Protein AF-A0A7V7AA89-F1 (afdb_monomer_lite)

Sequence (65 aa):
MTREDQVKFDKFVEDKIKEIDSTMALEGMPLSSEFKETLRKCFYGITTTEIERKKIIEKYKKKYG

Radius of gyration: 14.45 Å; chains: 1; bounding box: 33×26×38 Å

Foldseek 3Di:
DDPVVVVVLVVVLVVVLVVVQVVCVVVVGGDDPVVSVVSVCCSVVVDHPVVVVVVVVVVVVVVPD

p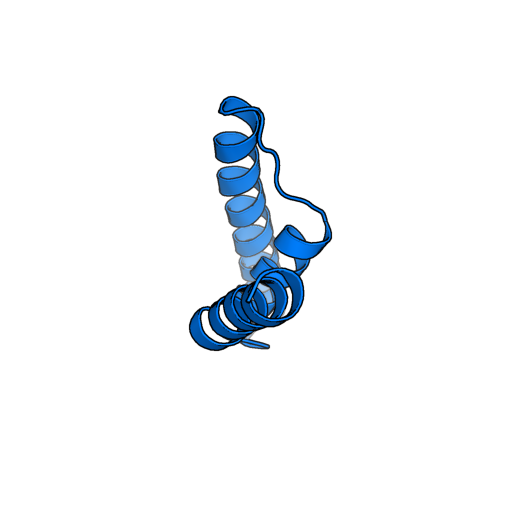LDDT: mean 94.93, std 4.99, range [70.56, 98.44]

Secondary structure (DSSP, 8-state):
--HHHHHHHHHHHHHHHHHHHHHHHHTT-PPPHHHHHHHHHHHTTSS-HHHHHHHHHHHHHHHH-

Structure (mmCIF, N/CA/C/O backbone):
data_AF-A0A7V7AA89-F1
#
_entry.id   AF-A0A7V7AA89-F1
#
loop_
_atom_site.group_PDB
_atom_site.id
_atom_site.type_symbol
_atom_site.label_atom_id
_atom_site.label_alt_id
_atom_site.label_comp_id
_atom_site.label_asym_id
_atom_site.label_entity_id
_atom_site.label_seq_id
_atom_site.pdbx_PDB_ins_code
_atom_site.Cartn_x
_atom_site.Cartn_y
_atom_site.Cartn_z
_atom_site.occupancy
_atom_site.B_iso_or_equiv
_atom_site.auth_seq_id
_atom_site.auth_comp_id
_atom_site.auth_asym_id
_atom_site.auth_atom_id
_atom_site.pdbx_PDB_model_num
ATOM 1 N N . MET A 1 1 ? 5.725 -11.774 -19.918 1.00 73.88 1 MET A N 1
ATOM 2 C CA . MET A 1 1 ? 6.406 -10.697 -19.175 1.00 73.88 1 MET A CA 1
ATOM 3 C C . MET A 1 1 ? 7.881 -11.031 -19.133 1.00 73.88 1 MET A C 1
ATOM 5 O O . MET A 1 1 ? 8.212 -12.157 -18.771 1.00 73.88 1 MET A O 1
ATOM 9 N N . THR A 1 2 ? 8.744 -10.131 -19.596 1.00 92.50 2 THR A N 1
ATOM 10 C CA . THR A 1 2 ? 10.193 -10.361 -19.545 1.00 92.50 2 THR A CA 1
ATOM 11 C C . THR A 1 2 ? 10.728 -10.073 -18.140 1.00 92.50 2 THR A C 1
ATOM 13 O O . THR A 1 2 ? 10.065 -9.426 -17.327 1.00 92.50 2 THR A O 1
ATOM 16 N N . ARG A 1 3 ? 11.948 -10.533 -17.839 1.00 90.06 3 ARG A N 1
ATOM 17 C CA . ARG A 1 3 ? 12.633 -10.195 -16.580 1.00 90.06 3 ARG A CA 1
ATOM 18 C C . ARG A 1 3 ? 12.816 -8.681 -16.420 1.00 90.06 3 ARG A C 1
ATOM 20 O O . ARG A 1 3 ? 12.725 -8.172 -15.310 1.00 90.06 3 ARG A O 1
ATOM 27 N N . GLU A 1 4 ? 13.056 -7.971 -17.518 1.00 93.94 4 GLU A N 1
ATOM 28 C CA . GLU A 1 4 ? 13.201 -6.513 -17.517 1.00 93.94 4 GLU A CA 1
ATOM 29 C C . GLU A 1 4 ? 11.882 -5.808 -17.189 1.00 93.94 4 GLU A C 1
ATOM 31 O O . GLU A 1 4 ? 11.881 -4.836 -16.433 1.00 93.94 4 GLU A O 1
ATOM 36 N N . ASP A 1 5 ? 10.761 -6.320 -17.702 1.00 94.94 5 ASP A N 1
ATOM 37 C CA . ASP A 1 5 ? 9.431 -5.785 -17.395 1.00 94.94 5 ASP A CA 1
ATOM 38 C C . ASP A 1 5 ? 9.087 -5.961 -15.914 1.00 94.94 5 ASP A C 1
ATOM 40 O O . ASP A 1 5 ? 8.568 -5.034 -15.297 1.00 94.94 5 ASP A O 1
ATOM 44 N N . GLN A 1 6 ? 9.434 -7.112 -15.324 1.00 93.31 6 GLN A N 1
ATOM 45 C CA . GLN A 1 6 ? 9.236 -7.354 -13.893 1.00 93.31 6 GLN A CA 1
ATOM 46 C C . GLN A 1 6 ? 10.028 -6.354 -13.043 1.00 93.31 6 GLN A C 1
ATOM 48 O O . GLN A 1 6 ? 9.464 -5.723 -12.158 1.00 93.31 6 GLN A O 1
ATOM 53 N N . VAL A 1 7 ? 11.314 -6.146 -13.346 1.00 96.06 7 VAL A N 1
ATOM 54 C CA . VAL A 1 7 ? 12.163 -5.198 -12.600 1.00 96.06 7 VAL A CA 1
ATOM 55 C C . VAL A 1 7 ? 11.639 -3.763 -12.716 1.00 96.06 7 VAL A C 1
ATOM 57 O O . VAL A 1 7 ? 11.652 -3.013 -11.738 1.00 96.06 7 VAL A O 1
ATOM 60 N N . LYS A 1 8 ? 11.153 -3.365 -13.900 1.00 97.50 8 LYS A N 1
ATOM 61 C CA . LYS A 1 8 ? 10.516 -2.053 -14.096 1.00 97.50 8 LYS A CA 1
ATOM 62 C C . LYS A 1 8 ? 9.240 -1.921 -13.269 1.00 97.50 8 LYS A C 1
ATOM 64 O O . LYS A 1 8 ? 9.026 -0.871 -12.666 1.00 97.50 8 LYS A O 1
ATOM 69 N N . PHE A 1 9 ? 8.419 -2.967 -13.233 1.00 96.94 9 PHE A N 1
ATOM 70 C CA . PHE A 1 9 ? 7.194 -2.987 -12.444 1.00 96.94 9 PHE A CA 1
ATOM 71 C C . PHE A 1 9 ? 7.481 -2.916 -10.939 1.00 96.94 9 PHE A C 1
ATOM 73 O O . PHE A 1 9 ? 6.898 -2.079 -10.258 1.00 96.94 9 PHE A O 1
ATOM 80 N N . ASP A 1 10 ? 8.433 -3.700 -10.432 1.00 97.19 10 ASP A N 1
ATOM 81 C CA . ASP A 1 10 ? 8.824 -3.688 -9.015 1.00 97.19 10 ASP A CA 1
ATOM 82 C C . ASP A 1 10 ? 9.294 -2.296 -8.579 1.00 97.19 10 ASP A C 1
ATOM 84 O O . ASP A 1 10 ? 8.870 -1.772 -7.548 1.00 97.19 10 ASP A O 1
ATOM 88 N N . LYS A 1 11 ? 10.117 -1.646 -9.411 1.00 98.00 11 LYS A N 1
ATOM 89 C CA . LYS A 1 11 ? 10.553 -0.270 -9.162 1.00 98.00 11 LYS A CA 1
ATOM 90 C C . LYS A 1 11 ? 9.375 0.705 -9.143 1.00 98.00 11 LYS A C 1
ATOM 92 O O . LYS A 1 11 ? 9.296 1.539 -8.247 1.00 98.00 11 LYS A O 1
ATOM 97 N N . PHE A 1 12 ? 8.458 0.591 -10.104 1.00 98.12 12 PHE A N 1
ATOM 98 C CA . PHE A 1 12 ? 7.251 1.416 -10.148 1.00 98.12 12 PHE A CA 1
ATOM 99 C C . PHE A 1 12 ? 6.410 1.274 -8.870 1.00 98.12 12 PHE A C 1
ATOM 101 O O . PHE A 1 12 ? 5.944 2.279 -8.332 1.00 98.12 12 PHE A O 1
ATOM 108 N N . VAL A 1 13 ? 6.244 0.048 -8.364 1.00 98.00 13 VAL A N 1
ATOM 109 C CA . VAL A 1 13 ? 5.497 -0.221 -7.128 1.00 98.00 13 VAL A CA 1
ATOM 110 C C . VAL A 1 13 ? 6.161 0.448 -5.924 1.00 98.00 13 VAL A C 1
ATOM 112 O O . VAL A 1 13 ? 5.485 1.163 -5.182 1.00 98.00 13 VAL A O 1
ATOM 115 N N . GLU A 1 14 ? 7.473 0.281 -5.741 1.00 98.31 14 GLU A N 1
ATOM 116 C CA . GLU A 1 14 ? 8.178 0.902 -4.611 1.00 98.31 14 GLU A CA 1
ATOM 117 C C . GLU A 1 14 ? 8.196 2.433 -4.701 1.00 98.31 14 GLU A C 1
ATOM 119 O O . GLU A 1 14 ? 7.984 3.104 -3.688 1.00 98.31 14 GLU A O 1
ATOM 124 N N . ASP A 1 15 ? 8.376 2.998 -5.898 1.00 98.44 15 ASP A 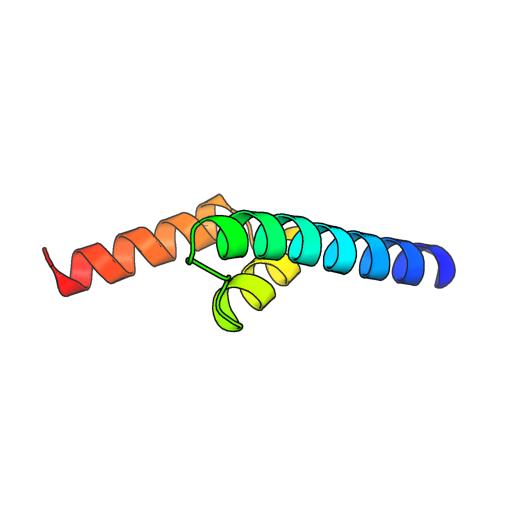N 1
ATOM 125 C CA . ASP A 1 15 ? 8.325 4.448 -6.109 1.00 98.44 15 ASP A CA 1
ATOM 126 C C . ASP A 1 15 ? 6.936 5.003 -5.744 1.00 98.44 15 ASP A C 1
ATOM 128 O O . ASP A 1 15 ? 6.838 6.028 -5.064 1.00 98.44 15 ASP A O 1
ATOM 132 N N . LYS A 1 16 ? 5.856 4.290 -6.099 1.00 98.19 16 LYS A N 1
ATOM 133 C CA . LYS A 1 16 ? 4.490 4.677 -5.721 1.00 98.19 16 LYS A CA 1
ATOM 134 C C . LYS A 1 16 ? 4.219 4.569 -4.230 1.00 98.19 16 LYS A C 1
ATOM 136 O O . LYS A 1 16 ? 3.612 5.472 -3.658 1.00 98.19 16 LYS A O 1
ATOM 141 N N . ILE A 1 17 ? 4.682 3.508 -3.576 1.00 97.94 17 ILE A N 1
ATOM 142 C CA . ILE A 1 17 ? 4.535 3.371 -2.122 1.00 97.94 17 ILE A CA 1
ATOM 143 C C . ILE A 1 17 ? 5.313 4.474 -1.402 1.00 97.94 17 ILE A C 1
ATOM 145 O O . ILE A 1 17 ? 4.804 5.047 -0.440 1.00 97.94 17 ILE A O 1
ATOM 149 N N . LYS A 1 18 ? 6.515 4.811 -1.880 1.00 98.06 18 LYS A N 1
ATOM 150 C CA . LYS A 1 18 ? 7.329 5.896 -1.327 1.00 98.06 18 LYS A CA 1
ATOM 151 C C . LYS A 1 18 ? 6.668 7.262 -1.499 1.00 98.06 18 LYS A C 1
ATOM 153 O O . LYS A 1 18 ? 6.722 8.064 -0.570 1.00 98.06 18 LYS A O 1
ATOM 158 N N . GLU A 1 19 ? 6.058 7.529 -2.653 1.00 98.19 19 GLU A N 1
ATOM 159 C CA . GLU A 1 19 ? 5.298 8.760 -2.906 1.00 98.19 19 GLU A CA 1
ATOM 160 C C . GLU A 1 19 ? 4.174 8.919 -1.871 1.00 98.19 19 GLU A C 1
AT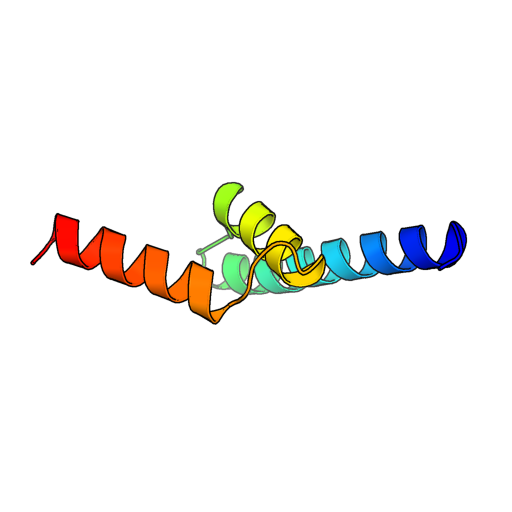OM 162 O O . GLU A 1 19 ? 4.135 9.920 -1.158 1.00 98.19 19 GLU A O 1
ATOM 167 N N . ILE A 1 20 ? 3.343 7.883 -1.704 1.00 96.44 20 ILE A N 1
ATOM 168 C CA . ILE A 1 20 ? 2.238 7.881 -0.734 1.00 96.44 20 ILE A CA 1
ATOM 169 C C . ILE A 1 20 ? 2.768 8.048 0.697 1.00 96.44 20 ILE A C 1
ATOM 171 O O . ILE A 1 20 ? 2.265 8.882 1.444 1.00 96.44 20 ILE A O 1
ATOM 175 N N . ASP A 1 21 ? 3.789 7.280 1.085 1.00 98.12 21 ASP A N 1
ATOM 176 C CA . ASP A 1 21 ? 4.389 7.352 2.422 1.00 98.12 21 ASP A CA 1
ATOM 177 C C . ASP A 1 21 ? 4.957 8.740 2.726 1.00 98.12 21 ASP A C 1
ATOM 179 O O . ASP A 1 21 ? 4.768 9.251 3.825 1.00 98.12 21 ASP A O 1
ATOM 183 N N . SER A 1 22 ? 5.598 9.375 1.741 1.00 97.81 22 SER A N 1
ATOM 184 C CA . SER A 1 22 ? 6.150 10.724 1.886 1.00 97.81 22 SER A CA 1
ATOM 185 C C . SER A 1 22 ? 5.039 11.750 2.100 1.00 97.81 22 SER A C 1
ATOM 187 O O . SER A 1 22 ? 5.144 12.571 3.007 1.00 97.81 22 SER A O 1
ATOM 189 N N . THR A 1 23 ? 3.951 11.679 1.324 1.00 97.81 23 THR A N 1
ATOM 190 C CA . THR A 1 23 ? 2.777 12.547 1.511 1.00 97.81 23 THR A CA 1
ATOM 191 C C . THR A 1 23 ? 2.155 12.354 2.890 1.00 97.81 23 THR A C 1
ATOM 193 O O . THR A 1 23 ? 1.882 13.321 3.590 1.00 97.81 23 THR A O 1
ATOM 196 N N . MET A 1 24 ? 1.979 11.106 3.314 1.00 97.12 24 MET A N 1
ATOM 197 C CA . MET A 1 24 ? 1.397 10.784 4.613 1.00 97.12 24 MET A CA 1
ATOM 198 C C . MET A 1 24 ? 2.305 11.218 5.779 1.00 97.12 24 MET A C 1
ATOM 200 O O . MET A 1 24 ? 1.820 11.676 6.812 1.00 97.12 24 MET A O 1
ATOM 204 N N . ALA A 1 25 ? 3.627 11.133 5.612 1.00 97.75 25 ALA A N 1
ATOM 205 C CA . ALA A 1 25 ? 4.602 11.591 6.597 1.00 97.75 25 ALA A CA 1
ATOM 206 C C . ALA A 1 25 ? 4.609 13.118 6.774 1.00 97.75 25 ALA A C 1
ATOM 208 O O . ALA A 1 25 ? 4.838 13.579 7.892 1.00 97.75 25 ALA A O 1
ATOM 209 N N . LEU A 1 26 ? 4.328 13.897 5.718 1.00 97.75 26 LEU A N 1
ATOM 210 C CA . LEU A 1 26 ? 4.164 15.356 5.829 1.00 97.75 26 LEU A CA 1
ATOM 211 C C . LEU A 1 26 ? 3.011 15.729 6.768 1.00 97.75 26 LEU A C 1
ATOM 213 O O . LEU A 1 26 ? 3.121 16.691 7.520 1.00 97.75 26 LEU A O 1
ATOM 217 N N . GLU A 1 27 ? 1.959 14.912 6.790 1.00 96.56 27 GLU A N 1
ATOM 218 C CA . GLU A 1 27 ? 0.820 15.041 7.706 1.00 96.56 27 GLU A CA 1
ATOM 219 C C . GLU A 1 27 ? 1.085 14.406 9.089 1.00 96.56 27 GLU A C 1
ATOM 221 O O . GLU A 1 27 ? 0.172 14.236 9.895 1.00 96.56 27 GLU A O 1
ATOM 226 N N . GLY A 1 28 ? 2.328 13.997 9.377 1.00 97.06 28 GLY A N 1
ATOM 227 C CA . GLY A 1 28 ? 2.702 13.332 10.629 1.00 97.06 28 GLY A CA 1
ATOM 228 C C . GLY A 1 28 ? 2.177 11.898 10.767 1.00 97.06 28 GLY A C 1
ATOM 229 O O . GLY A 1 28 ? 2.178 11.347 11.868 1.00 97.06 28 GLY A O 1
ATOM 230 N N . MET A 1 29 ? 1.735 11.277 9.669 1.00 96.50 29 MET A N 1
ATOM 231 C CA . MET A 1 29 ? 1.080 9.964 9.648 1.00 96.50 29 MET A CA 1
ATOM 232 C C . MET A 1 29 ? 1.758 8.973 8.683 1.00 96.50 29 MET A C 1
ATOM 234 O O . MET A 1 29 ? 1.085 8.437 7.807 1.00 96.50 29 MET A O 1
ATOM 238 N N . PRO A 1 30 ? 3.067 8.684 8.805 1.00 97.00 30 PRO A N 1
ATOM 239 C CA . PRO A 1 30 ? 3.749 7.765 7.890 1.00 97.00 30 PRO A CA 1
ATOM 240 C C . PRO A 1 30 ? 3.081 6.380 7.856 1.00 97.00 30 PRO A C 1
ATOM 242 O O . PRO A 1 30 ? 2.522 5.906 8.851 1.00 97.00 30 PRO A O 1
ATOM 245 N N . LEU A 1 31 ? 3.164 5.696 6.714 1.00 96.25 31 LEU A N 1
ATOM 246 C CA . LEU A 1 31 ? 2.581 4.369 6.562 1.00 96.25 31 LEU A CA 1
ATOM 247 C C . LEU A 1 31 ? 3.347 3.340 7.399 1.00 96.25 31 LEU A C 1
ATOM 249 O O . LEU A 1 31 ? 4.579 3.248 7.355 1.00 96.25 31 LEU A O 1
ATOM 253 N N . SER A 1 32 ? 2.604 2.484 8.101 1.00 96.06 32 SER A N 1
ATOM 254 C CA . SER A 1 32 ? 3.186 1.324 8.776 1.00 96.06 32 SER A CA 1
ATOM 255 C C . SER A 1 32 ? 3.740 0.312 7.765 1.00 96.06 32 SER A C 1
ATOM 257 O O . SER A 1 32 ? 3.313 0.248 6.609 1.00 96.06 32 SER A O 1
ATOM 259 N N . SER A 1 33 ? 4.672 -0.531 8.213 1.00 96.00 33 SER A N 1
ATOM 260 C CA . SER A 1 33 ? 5.204 -1.637 7.405 1.00 96.00 33 SER A CA 1
ATOM 261 C C . SER A 1 33 ? 4.103 -2.583 6.909 1.00 96.00 33 SER A C 1
ATOM 263 O O . SER A 1 33 ? 4.144 -3.017 5.761 1.00 96.00 33 SER A O 1
ATOM 265 N N . GLU A 1 34 ? 3.087 -2.842 7.737 1.00 95.06 34 GLU A N 1
ATOM 266 C CA . GLU A 1 34 ? 1.916 -3.658 7.388 1.00 95.06 34 GLU A CA 1
ATOM 267 C C . GLU A 1 34 ? 1.103 -3.040 6.239 1.00 95.06 34 GLU A C 1
ATOM 269 O O . GLU A 1 34 ? 0.714 -3.741 5.300 1.00 95.06 34 GLU A O 1
ATOM 274 N N . PHE A 1 35 ? 0.883 -1.721 6.260 1.00 94.88 35 PHE A N 1
ATOM 275 C CA . PHE A 1 35 ? 0.167 -1.039 5.181 1.00 94.88 35 PHE A CA 1
ATOM 276 C C . PHE A 1 35 ? 0.983 -0.982 3.890 1.00 94.88 35 PHE A C 1
ATOM 278 O O . PHE A 1 35 ? 0.426 -1.229 2.822 1.00 94.88 35 PHE A O 1
ATOM 285 N N . LYS A 1 36 ? 2.298 -0.746 3.972 1.00 97.19 36 LYS A N 1
ATOM 286 C CA . LYS A 1 36 ? 3.194 -0.810 2.803 1.00 97.19 36 LYS A CA 1
ATOM 287 C C . LYS A 1 36 ? 3.139 -2.187 2.140 1.00 97.19 36 LYS A C 1
ATOM 289 O O . LYS A 1 36 ? 2.992 -2.285 0.927 1.00 97.19 36 LYS A O 1
ATOM 294 N N . GLU A 1 37 ? 3.169 -3.249 2.939 1.00 97.25 37 GLU A N 1
ATOM 295 C CA . GLU A 1 37 ? 3.055 -4.622 2.445 1.00 97.25 37 GLU A CA 1
ATOM 296 C C . GLU A 1 37 ? 1.686 -4.919 1.819 1.00 97.25 37 GLU A C 1
ATOM 298 O O . GLU A 1 37 ? 1.584 -5.589 0.791 1.00 97.25 37 GLU A O 1
ATOM 303 N N . THR A 1 38 ? 0.619 -4.379 2.405 1.00 96.56 38 THR A N 1
ATOM 304 C CA . THR A 1 38 ? -0.735 -4.494 1.852 1.00 96.56 38 THR A CA 1
ATOM 305 C C . THR A 1 38 ? -0.836 -3.808 0.489 1.00 96.56 38 THR A C 1
ATOM 307 O O . THR A 1 38 ? -1.377 -4.390 -0.449 1.00 96.56 38 THR A O 1
ATOM 310 N N . LEU A 1 39 ? -0.249 -2.615 0.342 1.00 96.44 39 LEU A N 1
ATOM 311 C CA . LEU A 1 39 ? -0.189 -1.903 -0.936 1.00 96.44 39 LEU A CA 1
ATOM 312 C C . LEU A 1 39 ? 0.562 -2.710 -1.999 1.00 96.44 39 LEU A C 1
ATOM 314 O O . LEU A 1 39 ? 0.048 -2.841 -3.109 1.00 96.44 39 LEU A O 1
ATOM 318 N N . ARG A 1 40 ? 1.711 -3.321 -1.666 1.00 97.56 40 ARG A N 1
ATOM 319 C CA . ARG A 1 40 ? 2.419 -4.225 -2.595 1.00 97.56 40 ARG A CA 1
ATOM 320 C C . ARG A 1 40 ? 1.502 -5.334 -3.082 1.00 97.56 40 ARG A C 1
ATOM 322 O O . ARG A 1 40 ? 1.344 -5.517 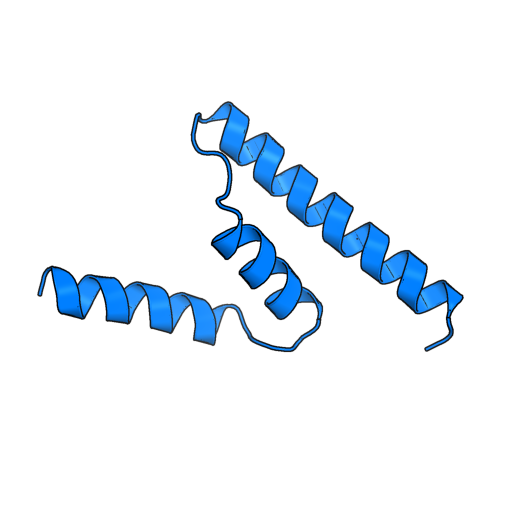-4.284 1.00 97.56 40 ARG A O 1
ATOM 329 N N . LYS A 1 41 ? 0.843 -6.043 -2.161 1.00 97.31 41 LYS A N 1
ATOM 330 C CA . LYS A 1 41 ? -0.082 -7.133 -2.507 1.00 97.31 41 LYS A CA 1
ATOM 331 C C . LYS A 1 41 ? -1.211 -6.666 -3.424 1.00 97.31 41 LYS A C 1
ATOM 333 O O . LYS A 1 41 ? -1.578 -7.413 -4.328 1.00 97.31 41 LYS A O 1
ATOM 338 N N . CYS A 1 42 ? -1.727 -5.451 -3.231 1.00 96.62 42 CYS A N 1
ATOM 339 C CA . CYS A 1 42 ? -2.702 -4.854 -4.143 1.00 96.62 42 CYS A CA 1
ATOM 340 C C . CYS A 1 42 ? -2.111 -4.622 -5.543 1.00 96.62 42 CYS A C 1
ATOM 342 O O . CYS A 1 42 ? -2.731 -5.010 -6.529 1.00 96.62 42 CYS A O 1
ATOM 344 N N . PHE A 1 43 ? -0.911 -4.039 -5.649 1.00 95.94 43 PHE A N 1
ATOM 345 C CA . PHE A 1 43 ? -0.256 -3.804 -6.943 1.00 95.94 43 PHE A CA 1
ATOM 346 C C . PHE A 1 43 ? 0.061 -5.104 -7.695 1.00 95.94 43 PHE A C 1
ATOM 348 O O . PHE A 1 43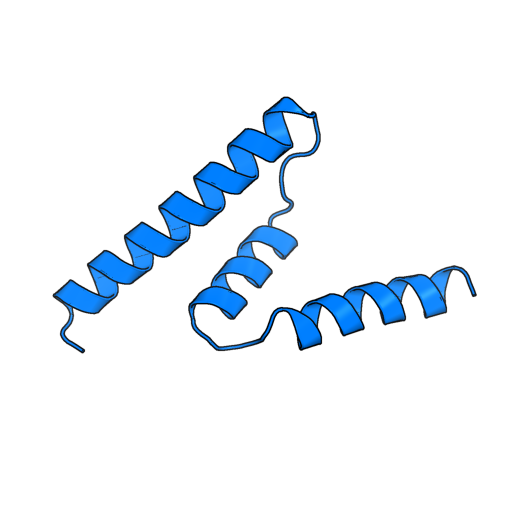 ? -0.167 -5.177 -8.899 1.00 95.94 43 PHE A O 1
ATOM 355 N N . TYR A 1 44 ? 0.525 -6.144 -6.998 1.00 95.38 44 TYR A N 1
ATOM 356 C CA . TYR A 1 44 ? 0.795 -7.463 -7.589 1.00 95.38 44 TYR A CA 1
ATOM 357 C C . TYR A 1 44 ? -0.472 -8.290 -7.871 1.00 95.38 44 TYR A C 1
ATOM 359 O O . TYR A 1 44 ? -0.367 -9.420 -8.345 1.00 95.38 44 TYR A O 1
ATOM 367 N N . GLY A 1 45 ? -1.666 -7.774 -7.562 1.00 95.50 45 GLY A N 1
ATOM 368 C CA . GLY A 1 45 ? -2.929 -8.487 -7.771 1.00 95.50 45 GLY A CA 1
ATOM 369 C C . GLY A 1 45 ? -3.142 -9.687 -6.839 1.00 95.50 45 GLY A C 1
ATOM 370 O O . GLY A 1 45 ? -3.996 -10.527 -7.108 1.00 95.50 45 GLY A O 1
ATOM 371 N N . ILE A 1 46 ? -2.388 -9.778 -5.738 1.00 97.38 46 ILE A N 1
ATOM 372 C CA . ILE A 1 46 ? -2.550 -10.811 -4.698 1.00 97.38 46 ILE A CA 1
ATOM 373 C C . ILE A 1 46 ? -3.833 -10.558 -3.889 1.00 97.38 46 ILE A C 1
ATOM 375 O O . ILE A 1 46 ? -4.465 -11.488 -3.392 1.00 97.38 46 ILE A O 1
ATOM 379 N N . THR A 1 47 ? -4.214 -9.290 -3.744 1.00 97.12 47 THR A N 1
ATOM 380 C CA . THR A 1 47 ? -5.456 -8.855 -3.098 1.00 97.12 47 THR A CA 1
ATOM 381 C C . THR A 1 47 ? -6.016 -7.625 -3.812 1.00 97.12 47 THR A C 1
ATOM 383 O O . THR A 1 47 ? -5.391 -7.093 -4.728 1.00 97.12 47 THR A O 1
ATOM 386 N N . THR A 1 48 ? -7.195 -7.164 -3.401 1.00 96.38 48 THR A N 1
ATOM 387 C CA . THR A 1 48 ? -7.838 -5.969 -3.956 1.00 96.38 48 THR A CA 1
ATOM 388 C C . THR A 1 48 ? -8.115 -4.941 -2.869 1.00 96.38 48 THR A C 1
ATOM 390 O O . THR A 1 48 ? -8.285 -5.272 -1.692 1.00 96.38 48 THR A O 1
ATOM 393 N N . THR A 1 49 ? -8.241 -3.678 -3.275 1.00 93.56 49 THR A N 1
ATOM 394 C CA . THR A 1 49 ? -8.629 -2.578 -2.382 1.00 93.56 49 THR A CA 1
ATOM 395 C C . THR A 1 49 ? -9.930 -2.873 -1.636 1.00 93.56 49 THR A C 1
ATOM 397 O O . THR A 1 49 ? -10.049 -2.554 -0.456 1.00 93.56 49 THR A O 1
ATOM 400 N N . GLU A 1 50 ? -10.904 -3.509 -2.289 1.00 96.50 50 GLU A N 1
ATOM 401 C CA . GLU A 1 50 ? -12.195 -3.855 -1.684 1.00 96.50 50 GLU A CA 1
ATOM 402 C C . GLU A 1 50 ? -12.048 -4.889 -0.563 1.00 96.50 50 GLU A C 1
ATOM 404 O O . GLU A 1 50 ? -12.625 -4.716 0.515 1.00 96.50 50 GLU A O 1
ATOM 409 N N . ILE A 1 51 ? -11.240 -5.930 -0.796 1.00 96.69 51 ILE A N 1
ATOM 410 C CA . ILE A 1 51 ? -10.970 -6.986 0.185 1.00 96.69 51 ILE A CA 1
ATOM 411 C C . ILE A 1 51 ? -10.261 -6.398 1.406 1.00 96.69 51 ILE A C 1
ATOM 413 O O . ILE A 1 51 ? -10.701 -6.610 2.538 1.00 96.69 51 ILE A O 1
ATOM 417 N N . GLU A 1 52 ? -9.191 -5.630 1.198 1.00 96.00 52 GLU A N 1
ATOM 418 C CA . GLU A 1 52 ? -8.416 -5.055 2.304 1.00 96.00 52 GLU A CA 1
ATOM 419 C C . GLU A 1 52 ? -9.217 -4.000 3.076 1.00 96.00 52 GLU A C 1
ATOM 421 O O . GLU A 1 52 ? -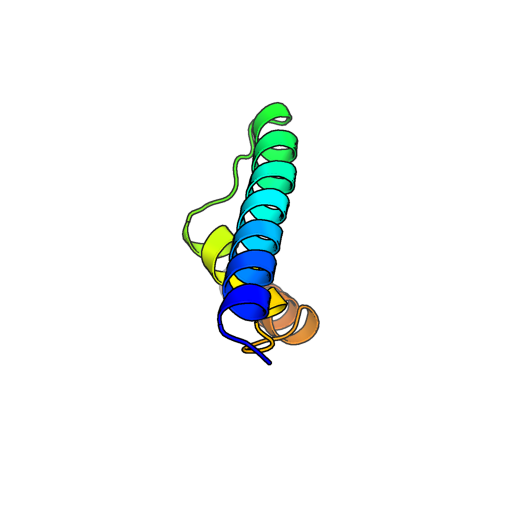9.223 -3.996 4.310 1.00 96.00 52 GLU A O 1
ATOM 426 N N . ARG A 1 53 ? -10.002 -3.169 2.379 1.00 95.12 53 ARG A N 1
ATOM 427 C CA . ARG A 1 53 ? -10.921 -2.218 3.018 1.00 95.12 53 ARG A CA 1
ATOM 428 C C . ARG A 1 53 ? -11.951 -2.931 3.890 1.00 95.12 53 ARG A C 1
ATOM 430 O O . ARG A 1 53 ? -12.216 -2.482 5.007 1.00 95.12 53 ARG A O 1
ATOM 437 N N . LYS A 1 54 ? -12.520 -4.043 3.415 1.00 96.56 54 LYS A N 1
ATOM 438 C CA . LYS A 1 54 ? -13.484 -4.837 4.187 1.00 96.56 54 LYS A CA 1
ATOM 439 C C . LYS A 1 54 ? -12.859 -5.381 5.475 1.00 96.56 54 LYS A C 1
ATOM 441 O O . LYS A 1 54 ? -13.465 -5.225 6.532 1.00 96.56 54 LYS A O 1
ATOM 446 N N . LYS A 1 55 ? -11.632 -5.916 5.419 1.00 94.50 55 LYS A N 1
ATOM 447 C CA . LYS A 1 55 ? -10.905 -6.404 6.609 1.00 94.50 55 LYS A CA 1
ATOM 448 C C . LYS A 1 55 ? -10.716 -5.315 7.663 1.00 94.50 55 LYS A C 1
ATOM 450 O O . LYS A 1 55 ? -10.909 -5.569 8.850 1.00 94.50 55 LYS A O 1
ATOM 455 N N . ILE A 1 56 ? -10.361 -4.099 7.241 1.00 92.94 56 ILE A N 1
ATOM 456 C CA . ILE A 1 56 ? -10.204 -2.958 8.153 1.00 92.94 56 ILE A CA 1
ATOM 457 C C . ILE A 1 56 ? -11.546 -2.641 8.820 1.00 92.94 56 ILE A C 1
ATOM 459 O O . ILE A 1 56 ? -11.620 -2.591 10.047 1.00 92.94 56 ILE A O 1
ATOM 463 N N . ILE A 1 57 ? -12.620 -2.496 8.040 1.00 94.56 57 ILE A N 1
ATOM 464 C CA . ILE A 1 57 ? -13.959 -2.200 8.574 1.00 94.56 57 ILE A CA 1
ATOM 465 C C . ILE A 1 57 ? -14.399 -3.275 9.578 1.00 94.56 57 ILE A C 1
ATOM 467 O O . ILE A 1 57 ? -14.853 -2.945 10.672 1.00 94.56 57 ILE A O 1
ATOM 471 N N . GLU A 1 58 ? -14.224 -4.556 9.249 1.00 94.81 58 GLU A N 1
ATOM 472 C CA . GLU A 1 58 ? -14.585 -5.674 10.127 1.00 94.81 58 GLU A CA 1
ATOM 473 C C . GLU A 1 58 ? -13.759 -5.699 11.420 1.00 94.81 58 GLU A C 1
ATOM 475 O O . GLU A 1 58 ? -14.320 -5.903 12.500 1.00 94.81 58 GLU A O 1
ATOM 480 N N . LYS A 1 59 ? -12.449 -5.427 11.341 1.00 92.12 59 LYS A N 1
ATOM 481 C CA . LYS A 1 59 ? -11.558 -5.333 12.510 1.00 92.12 59 LYS A CA 1
ATOM 482 C C . LYS A 1 59 ? -12.045 -4.273 13.496 1.00 92.12 59 LYS A C 1
ATOM 484 O O . LYS A 1 59 ? -12.103 -4.536 14.696 1.00 92.12 59 LYS A O 1
ATOM 489 N N . TYR A 1 60 ? -12.407 -3.091 13.000 1.00 92.12 60 TYR A N 1
ATOM 490 C CA . TYR A 1 60 ? -12.897 -2.004 13.849 1.00 92.12 60 TYR A CA 1
ATOM 491 C C . TYR A 1 60 ? -14.325 -2.248 14.340 1.00 92.12 60 TYR A C 1
ATOM 493 O O . TYR A 1 60 ? -14.597 -1.992 15.510 1.00 92.12 60 TYR A O 1
ATOM 501 N N . LYS A 1 61 ? -15.202 -2.833 13.514 1.00 93.44 61 LYS A N 1
ATOM 502 C CA . LYS A 1 61 ? -16.545 -3.244 13.943 1.00 93.44 61 LYS A CA 1
ATOM 503 C C . LYS A 1 61 ? -16.481 -4.229 15.109 1.00 93.44 61 LYS A C 1
ATOM 505 O O . LYS A 1 61 ? -17.177 -4.032 16.085 1.00 93.44 61 LYS A O 1
ATOM 510 N N . LYS A 1 62 ? -15.607 -5.239 15.050 1.00 88.44 62 LYS A N 1
ATOM 511 C CA . LYS A 1 62 ? -15.429 -6.206 16.147 1.00 88.44 62 LYS A CA 1
ATOM 512 C C . LYS A 1 62 ? -14.856 -5.576 17.423 1.00 88.44 62 LYS A C 1
ATOM 514 O O . LYS A 1 62 ? -15.071 -6.096 18.510 1.00 88.44 62 LYS A O 1
ATOM 519 N N . LYS A 1 63 ? -14.055 -4.515 17.290 1.00 86.25 63 LYS A N 1
ATOM 520 C CA . LYS A 1 63 ? -13.373 -3.877 18.423 1.00 86.25 63 LYS A CA 1
ATOM 521 C C . LYS A 1 63 ? -14.250 -2.851 19.149 1.00 86.25 63 LYS A C 1
ATOM 523 O O . LYS A 1 63 ? -14.049 -2.654 20.342 1.00 86.25 63 LYS A O 1
ATOM 528 N N . TYR A 1 64 ? -15.155 -2.183 18.435 1.00 81.75 64 TYR A N 1
ATOM 529 C CA . TYR A 1 64 ? -15.894 -1.021 18.948 1.00 81.75 64 TYR A CA 1
ATOM 530 C C . TYR A 1 64 ? -17.419 -1.096 18.786 1.00 81.75 64 TYR A C 1
ATOM 532 O O . TYR A 1 64 ? -18.102 -0.216 19.304 1.00 81.75 64 TYR A O 1
ATOM 540 N N . GLY A 1 65 ? -17.945 -2.075 18.047 1.00 70.56 65 GLY A N 1
ATOM 541 C CA . GLY A 1 65 ? -19.382 -2.330 17.899 1.00 70.56 65 GLY A CA 1
ATOM 542 C C . GLY A 1 65 ? -19.822 -3.522 18.728 1.00 70.56 65 GLY A C 1
ATOM 543 O O . GLY A 1 65 ? -20.993 -3.498 19.155 1.00 70.56 65 GLY A O 1
#